Protein AF-A0A969SPY3-F1 (afdb_monomer)

Mean predicted aligned error: 3.99 Å

Sequence (88 aa):
MTPFIIAERGKERHYWHAHNHHEFDAEKWRGATITRAKGLGTLTKEDWRHSLQNIVSIPLVDDGNMKESLDLVFNGTRADDRKTWLGI

Structure (mmCIF, N/CA/C/O backbone):
data_AF-A0A969SPY3-F1
#
_entry.id   AF-A0A969SPY3-F1
#
loop_
_atom_site.group_PDB
_atom_site.id
_atom_site.type_symbol
_atom_site.label_atom_id
_atom_site.label_alt_id
_atom_site.label_comp_id
_atom_site.label_asym_id
_atom_site.label_entity_id
_atom_site.label_seq_id
_atom_site.pdbx_PDB_ins_code
_atom_site.Cartn_x
_atom_site.Cartn_y
_atom_site.Cartn_z
_atom_site.occupancy
_atom_site.B_iso_or_equiv
_atom_site.auth_seq_id
_atom_site.auth_comp_id
_atom_site.auth_asym_id
_atom_site.auth_atom_id
_atom_site.pdbx_PDB_model_num
ATOM 1 N N . MET A 1 1 ? 2.177 -7.080 4.390 1.00 88.44 1 MET A N 1
ATOM 2 C CA . MET A 1 1 ? 1.617 -5.793 3.942 1.00 88.44 1 MET A CA 1
ATOM 3 C C . MET A 1 1 ? 0.760 -5.234 5.054 1.00 88.44 1 MET A C 1
ATOM 5 O O . MET A 1 1 ? -0.049 -5.964 5.610 1.00 88.44 1 MET A O 1
ATOM 9 N N . THR A 1 2 ? 0.952 -3.967 5.395 1.00 94.31 2 THR A N 1
ATOM 10 C CA . THR A 1 2 ? 0.145 -3.278 6.408 1.00 94.31 2 THR A CA 1
ATOM 11 C C . THR A 1 2 ? -1.210 -2.843 5.828 1.00 94.31 2 THR A C 1
ATOM 13 O O . THR A 1 2 ? -1.394 -2.902 4.605 1.00 94.31 2 THR A O 1
ATOM 16 N N . PRO A 1 3 ? -2.180 -2.443 6.667 1.00 95.69 3 PRO A N 1
ATOM 17 C CA . PRO A 1 3 ? -3.447 -1.884 6.209 1.00 95.69 3 PRO A CA 1
ATOM 18 C C . PRO A 1 3 ? -3.251 -0.663 5.303 1.00 95.69 3 PRO A C 1
ATOM 20 O O . PRO A 1 3 ? -2.297 0.097 5.458 1.00 95.69 3 PRO A O 1
ATOM 23 N N . PHE A 1 4 ? -4.176 -0.485 4.366 1.00 95.06 4 PHE A N 1
ATOM 24 C CA . PHE A 1 4 ? -4.281 0.648 3.446 1.00 95.06 4 PHE A CA 1
ATOM 25 C C . PHE A 1 4 ? -5.343 1.655 3.914 1.00 95.06 4 PHE A C 1
ATOM 27 O O . PHE A 1 4 ? -5.134 2.869 3.826 1.00 95.06 4 PHE A O 1
ATOM 34 N N . ILE A 1 5 ? -6.461 1.154 4.453 1.00 96.81 5 ILE A N 1
ATOM 35 C CA . ILE A 1 5 ? -7.532 1.936 5.087 1.00 96.81 5 ILE A CA 1
ATOM 36 C C . ILE A 1 5 ? -7.797 1.351 6.475 1.00 96.81 5 ILE A C 1
ATOM 38 O O . ILE A 1 5 ? -7.823 0.132 6.644 1.00 96.81 5 ILE A O 1
ATOM 42 N N . ILE A 1 6 ? -7.994 2.228 7.455 1.00 97.31 6 ILE A N 1
ATOM 43 C CA . ILE A 1 6 ? -8.350 1.881 8.831 1.00 97.31 6 ILE A CA 1
ATOM 44 C C . ILE A 1 6 ? -9.582 2.699 9.207 1.00 97.31 6 ILE A C 1
ATOM 46 O O . ILE A 1 6 ? -9.562 3.922 9.066 1.00 97.31 6 ILE A O 1
ATOM 50 N N . ALA A 1 7 ? -10.640 2.043 9.674 1.00 97.38 7 ALA A N 1
ATOM 51 C CA . ALA A 1 7 ? -11.807 2.704 10.252 1.00 97.38 7 ALA A CA 1
ATOM 52 C C . ALA A 1 7 ? -11.860 2.421 11.753 1.00 97.38 7 ALA A C 1
ATOM 54 O O . ALA A 1 7 ? -11.719 1.273 12.171 1.00 97.38 7 ALA A O 1
ATOM 55 N N . GLU A 1 8 ? -12.076 3.457 12.557 1.00 96.38 8 GLU A N 1
ATOM 56 C CA . GLU A 1 8 ? -12.154 3.357 14.014 1.00 96.38 8 GLU A CA 1
ATOM 57 C C . GLU A 1 8 ? -13.451 3.980 14.535 1.00 96.38 8 GLU A C 1
ATOM 59 O O . GLU A 1 8 ? -13.737 5.156 14.297 1.00 96.38 8 GLU A O 1
ATOM 64 N N . ARG A 1 9 ? -14.237 3.195 15.278 1.00 95.06 9 ARG A N 1
ATOM 65 C CA . ARG A 1 9 ? -15.467 3.642 15.942 1.00 95.06 9 ARG A CA 1
ATOM 66 C C . ARG A 1 9 ? -15.434 3.194 17.402 1.00 95.06 9 ARG A C 1
ATOM 68 O O . ARG A 1 9 ? -15.729 2.049 17.740 1.00 95.06 9 ARG A O 1
ATOM 75 N N . GLY A 1 10 ? -15.054 4.109 18.290 1.00 91.19 10 GLY A N 1
ATOM 76 C CA . GLY A 1 10 ? -14.873 3.796 19.708 1.00 91.19 10 GLY A CA 1
ATOM 77 C C . GLY A 1 10 ? -13.719 2.813 19.918 1.00 91.19 10 GLY A C 1
ATOM 78 O O . GLY A 1 10 ? -12.570 3.171 19.706 1.00 91.19 10 GLY A O 1
ATOM 79 N N . LYS A 1 11 ? -14.023 1.584 20.357 1.00 89.75 11 LYS A N 1
ATOM 80 C CA . LYS A 1 11 ? -13.024 0.514 20.558 1.00 89.75 11 LYS A CA 1
ATOM 81 C C . LYS A 1 11 ? -12.917 -0.446 19.372 1.00 89.75 11 LYS A C 1
ATOM 83 O O . LYS A 1 11 ? -12.041 -1.308 19.370 1.00 89.75 11 LYS A O 1
ATOM 88 N N . GLU A 1 12 ? -13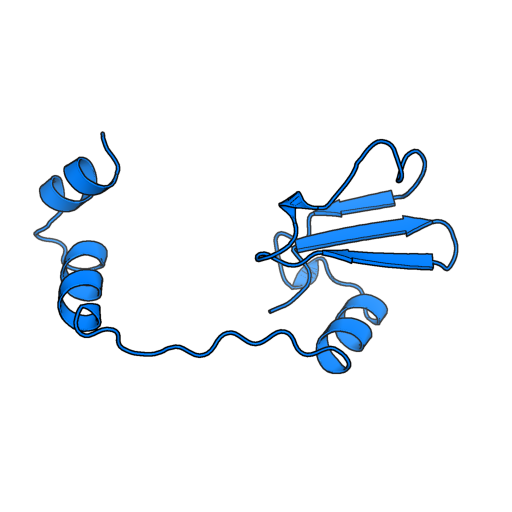.824 -0.340 18.406 1.00 92.25 12 GLU A N 1
ATOM 89 C CA . GLU A 1 12 ? -13.822 -1.184 17.220 1.00 92.25 12 GLU A CA 1
ATOM 90 C C . GLU A 1 12 ? -12.900 -0.586 16.159 1.00 92.25 12 GLU A C 1
ATOM 92 O O . GLU A 1 12 ? -12.977 0.609 15.857 1.00 92.25 12 GLU A O 1
ATOM 97 N N . ARG A 1 13 ? -12.041 -1.434 15.588 1.00 95.19 13 ARG A N 1
ATOM 98 C CA . ARG A 1 13 ? -11.186 -1.098 14.452 1.00 95.19 13 ARG A CA 1
ATOM 99 C C . ARG A 1 13 ? -11.389 -2.103 13.335 1.00 95.19 13 ARG A C 1
ATOM 101 O O . ARG A 1 13 ? -11.438 -3.306 13.586 1.00 95.19 13 ARG A O 1
ATOM 108 N N . HIS A 1 14 ? -11.463 -1.597 12.113 1.00 96.56 14 HIS A N 1
ATOM 109 C CA . HIS A 1 14 ? -11.561 -2.407 10.911 1.00 96.56 14 HIS A CA 1
ATOM 110 C C . HIS A 1 14 ? -10.481 -2.012 9.911 1.00 96.56 14 HIS A C 1
ATOM 112 O O . HIS A 1 14 ? -10.130 -0.835 9.788 1.00 96.56 14 HIS A O 1
ATOM 118 N N . TYR A 1 15 ? -9.949 -3.011 9.214 1.00 96.75 15 TYR A N 1
ATOM 119 C CA . TYR A 1 15 ? -8.746 -2.893 8.404 1.00 96.75 15 TYR A CA 1
ATOM 120 C C . TYR A 1 15 ? -9.017 -3.401 6.993 1.00 96.75 15 TYR A C 1
ATOM 122 O O . TYR A 1 15 ? -9.478 -4.524 6.811 1.00 96.75 15 TYR A O 1
ATOM 130 N N . TRP A 1 16 ? -8.665 -2.594 5.996 1.00 96.75 16 TRP A N 1
ATOM 131 C CA . TRP A 1 16 ? -8.617 -3.024 4.601 1.00 96.75 16 TRP A CA 1
ATOM 132 C C . TRP A 1 16 ? -7.198 -2.880 4.071 1.00 96.75 16 TRP A C 1
ATOM 134 O O . TRP A 1 16 ? -6.515 -1.893 4.340 1.00 96.75 16 TRP A O 1
ATOM 144 N N . HIS A 1 17 ? -6.761 -3.853 3.286 1.00 95.19 17 HIS A N 1
ATOM 145 C CA . HIS A 1 17 ? -5.456 -3.944 2.645 1.00 95.19 17 HIS A CA 1
ATOM 146 C C . HIS A 1 17 ? -5.560 -3.653 1.145 1.00 95.19 17 HIS A C 1
ATOM 148 O O . HIS A 1 17 ? -6.643 -3.519 0.586 1.00 95.19 17 HIS A O 1
ATOM 154 N N . ALA A 1 18 ? -4.417 -3.586 0.459 1.00 91.25 18 ALA A N 1
ATOM 155 C CA . ALA A 1 18 ? -4.372 -3.266 -0.968 1.00 91.25 18 ALA A CA 1
ATOM 156 C C . ALA A 1 18 ? -5.286 -4.157 -1.836 1.00 91.25 18 ALA A C 1
ATOM 158 O O . ALA A 1 18 ? -5.913 -3.652 -2.761 1.00 91.25 18 ALA A O 1
ATOM 159 N N . HIS A 1 19 ? -5.417 -5.448 -1.523 1.00 91.50 19 HIS A N 1
ATOM 160 C CA . HIS A 1 19 ? -6.223 -6.376 -2.320 1.00 91.50 19 HIS A CA 1
ATOM 161 C C . HIS A 1 19 ? -7.740 -6.225 -2.105 1.00 91.50 19 HIS A C 1
ATOM 163 O O . HIS A 1 19 ? -8.493 -6.500 -3.029 1.00 91.50 19 HIS A O 1
ATOM 169 N N . ASN A 1 20 ? -8.194 -5.747 -0.939 1.00 94.25 20 ASN A N 1
ATOM 170 C CA . ASN A 1 20 ? -9.620 -5.654 -0.588 1.00 94.25 20 ASN A CA 1
ATOM 171 C C . ASN A 1 20 ? -10.092 -4.231 -0.235 1.00 94.25 20 ASN A C 1
ATOM 173 O O . ASN A 1 20 ? -11.216 -4.040 0.211 1.00 94.25 20 ASN A O 1
ATOM 177 N N . HIS A 1 21 ? -9.271 -3.199 -0.449 1.00 93.94 21 HIS A N 1
ATOM 178 C CA . HIS A 1 21 ? -9.650 -1.812 -0.143 1.00 93.94 21 HIS A CA 1
ATOM 179 C C . HIS A 1 21 ? -10.884 -1.313 -0.903 1.00 93.94 21 HIS A C 1
ATOM 181 O O . HIS A 1 21 ? -11.527 -0.369 -0.460 1.00 93.94 21 HIS A O 1
ATOM 187 N N . HIS A 1 22 ? -11.210 -1.930 -2.036 1.00 95.00 22 HIS A N 1
ATOM 188 C CA . HIS A 1 22 ? -12.400 -1.623 -2.822 1.00 95.00 22 HIS A CA 1
ATOM 189 C C . HIS A 1 22 ? -13.704 -2.062 -2.128 1.00 95.00 22 HIS A C 1
ATOM 191 O O . HIS A 1 22 ? -14.771 -1.580 -2.487 1.00 95.00 22 HIS A O 1
ATOM 197 N N . GLU A 1 23 ? -13.625 -2.940 -1.123 1.00 96.19 23 GLU A N 1
ATOM 198 C CA . GLU A 1 23 ? -14.764 -3.365 -0.296 1.00 96.19 23 GLU A CA 1
ATOM 199 C C . GLU A 1 23 ? -15.105 -2.347 0.806 1.00 96.19 23 GLU A C 1
ATOM 201 O O . GLU A 1 23 ? -16.114 -2.489 1.500 1.00 96.19 23 GLU A O 1
ATOM 206 N N . PHE A 1 24 ? -14.261 -1.328 1.007 1.00 96.06 24 PHE A N 1
ATOM 207 C CA . PHE A 1 24 ? -14.535 -0.259 1.957 1.00 96.06 24 PHE A CA 1
ATOM 208 C C . PHE A 1 24 ? -15.777 0.536 1.534 1.00 96.06 24 PHE A C 1
ATOM 210 O O . PHE A 1 24 ? -15.840 1.101 0.443 1.00 96.06 24 PHE A O 1
ATOM 217 N N . ASP A 1 25 ? -16.738 0.632 2.449 1.00 95.00 25 ASP A N 1
ATOM 218 C CA . ASP A 1 25 ? -17.996 1.347 2.258 1.00 95.00 25 ASP A CA 1
ATOM 219 C C . ASP A 1 25 ? -18.064 2.543 3.216 1.00 95.00 25 ASP A C 1
ATOM 221 O O . ASP A 1 25 ? -18.272 2.393 4.424 1.00 95.00 25 ASP A O 1
ATOM 225 N N . ALA A 1 26 ? -17.886 3.746 2.670 1.00 91.56 26 ALA A N 1
ATOM 226 C CA . ALA A 1 26 ? -17.861 4.977 3.454 1.00 91.56 26 ALA A CA 1
ATOM 227 C C . ALA A 1 26 ? -19.180 5.244 4.203 1.00 91.56 26 ALA A C 1
ATOM 229 O O . ALA A 1 26 ? -19.153 5.816 5.294 1.00 91.56 26 ALA A O 1
ATOM 230 N N . GLU A 1 27 ? -20.321 4.812 3.660 1.00 93.88 27 GLU A N 1
ATOM 231 C CA . GLU A 1 27 ? -21.628 5.053 4.273 1.00 93.88 27 GLU A CA 1
ATOM 232 C C . GLU A 1 27 ? -21.829 4.191 5.522 1.00 93.88 27 GLU A C 1
ATOM 234 O O . GLU A 1 27 ? -22.259 4.693 6.563 1.00 93.88 27 GLU A O 1
ATOM 239 N N . LYS A 1 28 ? -21.418 2.916 5.482 1.00 94.12 28 LYS A N 1
ATOM 240 C CA . LYS A 1 28 ? -21.455 2.026 6.663 1.00 94.12 28 LYS A CA 1
ATOM 241 C C . LYS A 1 28 ? -20.588 2.543 7.812 1.00 94.12 28 LYS A C 1
ATOM 243 O O . LYS A 1 28 ? -20.928 2.384 8.992 1.00 94.12 28 LYS A O 1
ATOM 248 N N . TRP A 1 29 ? -19.486 3.203 7.475 1.00 94.00 29 TRP A N 1
ATOM 249 C CA . TRP A 1 29 ? -18.524 3.739 8.435 1.00 94.00 29 TRP A CA 1
ATOM 250 C C . TRP A 1 29 ? -18.717 5.229 8.732 1.00 94.00 29 TRP A C 1
ATOM 252 O O . TRP A 1 29 ? -17.858 5.855 9.351 1.00 94.00 29 TRP A O 1
ATOM 262 N N . ARG A 1 30 ? -19.879 5.801 8.394 1.00 93.50 30 ARG A N 1
ATOM 263 C CA . ARG A 1 30 ? -20.229 7.183 8.747 1.00 93.50 30 ARG A CA 1
ATOM 264 C C . ARG A 1 30 ? -20.049 7.434 10.253 1.00 93.50 30 ARG A C 1
ATOM 266 O O . ARG A 1 30 ? -20.458 6.625 11.089 1.00 93.50 30 ARG A O 1
ATOM 273 N N . GLY A 1 31 ? -19.393 8.540 10.602 1.00 93.25 31 GLY A N 1
ATOM 274 C CA . GLY A 1 31 ? -19.076 8.906 11.989 1.00 93.25 31 GLY A CA 1
ATOM 275 C C . GLY A 1 31 ? -17.910 8.137 12.628 1.00 93.25 31 GLY A C 1
ATOM 276 O O . GLY A 1 31 ? -17.589 8.403 13.782 1.00 93.25 31 GLY A O 1
ATOM 277 N N . ALA A 1 32 ? -17.275 7.202 11.914 1.00 96.69 32 ALA A N 1
ATOM 278 C CA . ALA A 1 32 ? -15.993 6.626 12.316 1.00 96.69 32 ALA A CA 1
ATOM 279 C C . ALA A 1 32 ? -14.829 7.531 11.878 1.00 96.69 32 ALA A C 1
ATOM 281 O O . ALA A 1 32 ? -14.933 8.278 10.902 1.00 96.69 32 ALA A O 1
ATOM 282 N N . THR A 1 33 ? -13.695 7.424 12.566 1.00 96.00 33 THR A N 1
ATOM 283 C CA . THR A 1 33 ? -12.437 8.026 12.115 1.00 96.00 33 THR A CA 1
ATOM 284 C C . THR A 1 33 ? -11.850 7.151 11.017 1.00 96.00 33 THR A C 1
ATOM 286 O O . THR A 1 33 ? -11.522 5.990 11.261 1.00 96.00 33 THR A O 1
ATOM 289 N N . ILE A 1 34 ? -11.709 7.699 9.809 1.00 96.25 34 ILE A N 1
ATOM 290 C CA . ILE A 1 34 ? -11.140 6.985 8.661 1.00 96.25 34 ILE A CA 1
ATOM 291 C C . ILE A 1 34 ? -9.717 7.471 8.416 1.00 96.25 34 ILE A C 1
ATOM 293 O O . ILE A 1 34 ? -9.484 8.653 8.167 1.00 96.25 34 ILE A O 1
ATOM 297 N N . THR A 1 35 ? -8.767 6.544 8.435 1.00 95.31 35 THR A N 1
ATOM 298 C CA . THR A 1 35 ? -7.354 6.814 8.178 1.00 95.31 35 THR A CA 1
ATOM 299 C C . THR A 1 35 ? -6.910 6.090 6.919 1.00 95.31 35 THR A C 1
ATOM 301 O O . THR A 1 35 ? -7.038 4.873 6.803 1.00 95.31 35 THR A O 1
ATOM 304 N N . ARG A 1 36 ? -6.325 6.838 5.979 1.00 94.19 36 ARG A N 1
ATOM 305 C CA . ARG A 1 36 ? -5.604 6.266 4.841 1.00 94.19 36 ARG A CA 1
ATOM 306 C C . ARG A 1 36 ? -4.129 6.127 5.204 1.00 94.19 36 ARG A C 1
ATOM 308 O O . ARG A 1 36 ? -3.398 7.118 5.224 1.00 94.19 36 ARG A O 1
ATOM 315 N N . ALA A 1 37 ? -3.693 4.904 5.476 1.00 93.25 37 ALA A N 1
ATOM 316 C CA . ALA A 1 37 ? -2.334 4.604 5.908 1.00 93.25 37 ALA A CA 1
ATOM 317 C C . ALA A 1 37 ? -1.367 4.625 4.710 1.00 93.25 37 ALA A C 1
ATOM 319 O O . ALA A 1 37 ? -1.051 3.601 4.110 1.00 93.25 37 ALA A O 1
ATOM 320 N N . LYS A 1 38 ? -0.921 5.828 4.324 1.00 89.62 38 LYS A N 1
ATOM 321 C CA . LYS A 1 38 ? 0.006 6.027 3.192 1.00 89.62 38 LYS A CA 1
ATOM 322 C C . LYS A 1 38 ? 1.458 5.678 3.524 1.00 89.62 38 LYS A C 1
ATOM 324 O O . LYS A 1 38 ? 2.238 5.425 2.614 1.00 89.62 38 LYS A O 1
ATOM 329 N N . GLY A 1 39 ? 1.828 5.708 4.802 1.00 89.88 39 GLY A N 1
ATOM 330 C CA . GLY A 1 39 ? 3.184 5.434 5.262 1.00 89.88 39 GLY A CA 1
ATOM 331 C C . GLY A 1 39 ? 3.186 4.632 6.555 1.00 89.88 39 GLY A C 1
ATOM 332 O O . GLY A 1 39 ? 2.239 4.681 7.338 1.00 89.88 39 GLY A O 1
ATOM 333 N N . LEU A 1 40 ? 4.281 3.912 6.796 1.00 93.25 40 LEU A N 1
ATOM 334 C CA . LEU A 1 40 ? 4.424 3.036 7.964 1.00 93.25 40 LEU A CA 1
ATOM 335 C C . LEU A 1 40 ? 4.374 3.797 9.301 1.00 93.25 40 LEU A C 1
ATOM 337 O O . LEU A 1 40 ? 3.922 3.249 10.300 1.00 93.25 40 LEU A O 1
ATOM 341 N N . GLY A 1 41 ? 4.782 5.071 9.313 1.00 93.25 41 GLY A N 1
ATOM 342 C CA . GLY A 1 41 ? 4.714 5.936 10.497 1.00 93.25 41 GLY A CA 1
ATOM 343 C C . GLY A 1 41 ? 3.302 6.402 10.872 1.00 93.25 41 GLY A C 1
ATOM 344 O O . GLY A 1 41 ? 3.125 6.976 11.938 1.00 93.25 41 GLY A O 1
ATOM 345 N N . THR A 1 42 ? 2.297 6.170 10.021 1.00 92.62 42 THR A N 1
ATOM 346 C CA . THR A 1 42 ? 0.891 6.506 10.313 1.00 92.62 42 THR A CA 1
ATOM 347 C C . THR A 1 42 ? 0.230 5.483 11.244 1.00 92.62 42 THR A C 1
ATOM 349 O O . THR A 1 42 ? -0.793 5.780 11.851 1.00 92.62 42 THR A O 1
ATOM 352 N N . LEU A 1 43 ? 0.795 4.279 11.351 1.00 94.62 43 LEU A N 1
ATOM 353 C CA . LEU A 1 43 ? 0.216 3.169 12.105 1.00 94.62 43 LEU A CA 1
ATOM 354 C C . LEU A 1 43 ? 0.447 3.336 13.607 1.00 94.62 43 LEU A C 1
ATOM 356 O O . LEU A 1 43 ? 1.577 3.570 14.046 1.00 94.62 43 LEU A O 1
ATOM 360 N N . THR A 1 44 ? -0.603 3.145 14.405 1.00 95.06 44 THR A N 1
ATOM 361 C CA . THR A 1 44 ? -0.463 3.101 15.864 1.00 95.06 44 THR A CA 1
ATOM 362 C C . THR A 1 44 ? 0.086 1.746 16.317 1.00 95.06 44 THR A C 1
ATOM 364 O O . THR A 1 44 ? 0.225 0.795 15.541 1.00 95.06 44 THR A O 1
ATOM 367 N N . LYS A 1 45 ? 0.402 1.624 17.610 1.00 95.50 45 LYS A N 1
ATOM 368 C CA . LYS A 1 45 ? 0.871 0.361 18.200 1.00 95.50 45 LYS A CA 1
ATOM 369 C C . LYS A 1 45 ? -0.150 -0.769 18.021 1.00 95.50 45 LYS A C 1
ATOM 371 O O . LYS A 1 45 ? 0.228 -1.926 17.845 1.00 95.50 45 LYS A O 1
ATOM 376 N N . GLU A 1 46 ? -1.433 -0.439 18.077 1.00 94.69 46 GLU A N 1
ATOM 377 C CA . GLU A 1 46 ? -2.557 -1.348 17.865 1.00 94.69 46 GLU A CA 1
ATOM 378 C C . GLU A 1 46 ? -2.582 -1.864 16.426 1.00 94.69 46 GLU A C 1
ATOM 380 O O . GLU A 1 46 ? -2.708 -3.070 16.223 1.00 94.69 46 GLU A O 1
ATOM 385 N N . ASP A 1 47 ? -2.367 -0.989 15.442 1.00 95.19 47 ASP A N 1
ATOM 386 C CA . ASP A 1 47 ? -2.369 -1.360 14.022 1.00 95.19 47 ASP A CA 1
ATOM 387 C C . ASP A 1 47 ? -1.172 -2.244 13.666 1.0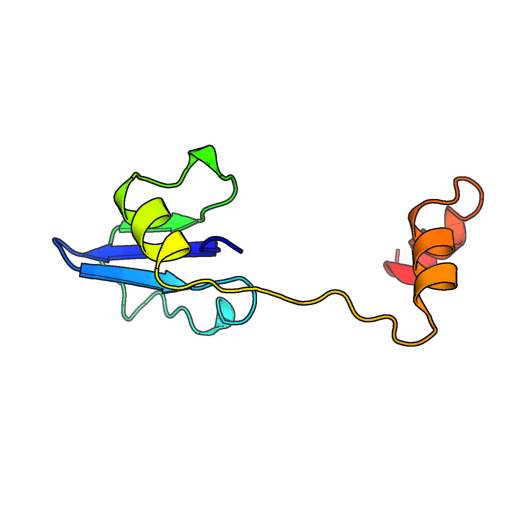0 95.19 47 ASP A C 1
ATOM 389 O O . ASP A 1 47 ? -1.296 -3.216 12.915 1.00 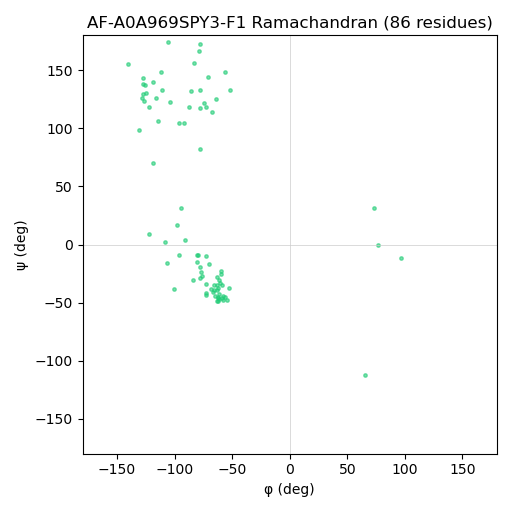95.19 47 ASP A O 1
ATOM 393 N N . TRP A 1 48 ? -0.012 -1.955 14.261 1.00 95.56 48 TRP A N 1
ATOM 394 C CA . TRP A 1 48 ? 1.157 -2.825 14.168 1.00 95.56 48 TRP A CA 1
ATOM 395 C C . TRP A 1 48 ? 0.893 -4.193 14.784 1.00 95.56 48 TRP A C 1
ATOM 397 O O . TRP A 1 48 ? 1.184 -5.210 14.156 1.00 95.56 48 TRP A O 1
ATOM 407 N N . ARG A 1 49 ? 0.298 -4.240 15.982 1.00 95.81 49 ARG A N 1
ATOM 408 C CA . ARG A 1 49 ? -0.072 -5.506 16.625 1.00 95.81 49 ARG A CA 1
ATOM 409 C C . ARG A 1 49 ? -1.029 -6.309 15.741 1.00 95.81 49 ARG A C 1
ATOM 411 O O . ARG A 1 49 ? -0.776 -7.490 15.525 1.00 95.81 49 ARG A O 1
ATOM 418 N N . HIS A 1 50 ? -2.060 -5.669 15.187 1.00 94.81 50 HIS A N 1
ATOM 419 C CA . HIS A 1 50 ? -2.985 -6.309 14.254 1.00 94.81 50 HIS A CA 1
ATOM 420 C C . HIS A 1 50 ? -2.253 -6.873 13.029 1.00 94.81 50 HIS A C 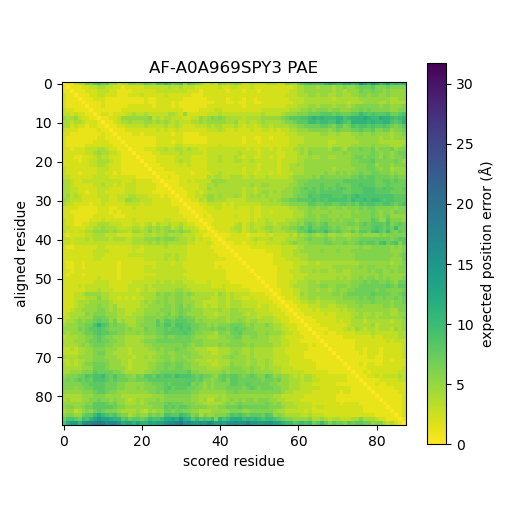1
ATOM 422 O O . HIS A 1 50 ? -2.440 -8.040 12.699 1.00 94.81 50 HIS A O 1
ATOM 428 N N . SER A 1 51 ? -1.377 -6.079 12.404 1.00 95.00 51 SER A N 1
ATOM 429 C CA . SER A 1 51 ? -0.630 -6.468 11.197 1.00 95.00 51 SER A CA 1
ATOM 430 C C . SER A 1 51 ? 0.321 -7.645 11.429 1.00 95.00 51 SER A C 1
ATOM 432 O O . SER A 1 51 ? 0.529 -8.461 10.536 1.00 95.00 51 SER A O 1
ATOM 434 N N . LEU A 1 52 ? 0.916 -7.728 12.621 1.00 94.81 52 LEU A N 1
ATOM 435 C CA . LEU A 1 52 ? 1.824 -8.815 12.996 1.00 94.81 52 LEU A CA 1
ATOM 436 C C . LEU A 1 52 ? 1.078 -10.103 13.363 1.00 94.81 52 LEU A C 1
ATOM 438 O O . LEU A 1 52 ? 1.621 -11.188 13.188 1.00 94.81 52 LEU A O 1
ATOM 442 N N . GLN A 1 53 ? -0.150 -9.990 13.870 1.00 95.88 53 GLN A N 1
ATOM 443 C CA . GLN A 1 53 ? -0.999 -11.138 14.201 1.00 95.88 53 GLN A CA 1
ATOM 444 C C . GLN A 1 53 ? -1.773 -11.666 12.985 1.00 95.88 53 GLN A C 1
ATOM 446 O O . GLN A 1 53 ? -2.029 -12.862 12.902 1.00 95.88 53 GLN A O 1
ATOM 451 N N . ASN A 1 54 ? -2.116 -10.790 12.038 1.00 93.81 54 ASN A N 1
ATOM 452 C CA . ASN A 1 54 ? -2.882 -11.100 10.831 1.00 93.81 54 ASN A CA 1
ATOM 453 C C . ASN A 1 54 ? -2.025 -10.790 9.603 1.00 93.81 54 ASN A C 1
ATOM 455 O O . ASN A 1 54 ? -2.228 -9.802 8.895 1.00 93.81 54 ASN A O 1
ATOM 459 N N . ILE A 1 55 ? -0.997 -11.611 9.395 1.00 92.69 55 ILE A N 1
ATOM 460 C CA . ILE A 1 55 ? -0.004 -11.367 8.351 1.00 92.69 55 ILE A CA 1
ATOM 461 C C . ILE A 1 55 ? -0.655 -11.518 6.976 1.00 92.69 55 ILE A C 1
ATOM 463 O O . ILE A 1 55 ? -1.005 -12.614 6.550 1.00 92.69 55 ILE A O 1
ATOM 467 N N . VAL A 1 56 ? -0.730 -10.409 6.244 1.00 92.12 56 VAL A N 1
ATO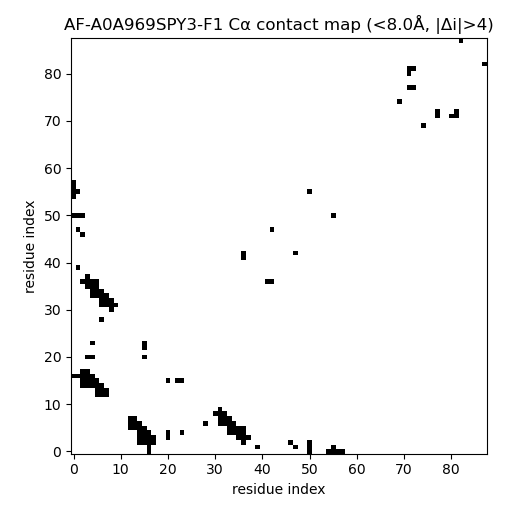M 468 C CA . VAL A 1 56 ? -1.058 -10.404 4.816 1.00 92.12 56 VAL A CA 1
ATOM 469 C C . VAL A 1 56 ? 0.245 -10.370 4.025 1.00 92.12 56 VAL A C 1
ATOM 471 O O . VAL A 1 56 ? 0.898 -9.327 3.954 1.00 92.12 56 VAL A O 1
ATOM 474 N N . SER A 1 57 ? 0.654 -11.487 3.433 1.00 91.62 57 SER A N 1
ATOM 475 C CA . SER A 1 57 ? 1.839 -11.576 2.572 1.00 91.62 57 SER A CA 1
ATOM 476 C C . SER A 1 57 ? 1.444 -11.845 1.121 1.00 91.62 57 SER A C 1
ATOM 478 O O . SER A 1 57 ? 0.428 -12.476 0.847 1.00 91.62 57 SER A O 1
ATOM 480 N N . ILE A 1 58 ? 2.246 -11.333 0.186 1.00 88.94 58 ILE A N 1
ATOM 481 C CA . ILE A 1 58 ? 2.138 -11.657 -1.238 1.00 88.94 58 ILE A CA 1
ATOM 482 C C . ILE A 1 58 ? 3.493 -12.228 -1.651 1.00 88.94 58 ILE A C 1
ATOM 484 O O . ILE A 1 58 ? 4.497 -11.523 -1.506 1.00 88.94 58 ILE A O 1
ATOM 488 N N . PRO A 1 59 ? 3.557 -13.491 -2.100 1.00 92.44 59 PRO A N 1
ATOM 489 C CA . PRO A 1 59 ? 4.793 -14.057 -2.612 1.00 92.44 59 PRO A CA 1
ATOM 490 C C . PRO A 1 59 ? 5.141 -13.424 -3.963 1.00 92.44 59 PRO A C 1
ATOM 492 O O . PRO A 1 59 ? 4.261 -13.153 -4.778 1.00 92.44 59 PRO A O 1
ATOM 495 N N . LEU A 1 60 ? 6.434 -13.221 -4.209 1.00 91.88 60 LEU A N 1
ATOM 496 C CA . LEU A 1 60 ? 6.932 -12.893 -5.542 1.00 91.88 60 LEU A CA 1
ATOM 497 C C . LEU A 1 60 ? 7.205 -14.205 -6.274 1.00 91.88 60 LEU A C 1
ATOM 499 O O . LEU A 1 60 ? 8.020 -15.006 -5.818 1.00 91.88 60 LEU A O 1
ATOM 503 N N . VAL A 1 61 ? 6.501 -14.425 -7.380 1.00 95.19 61 VAL A N 1
ATOM 504 C CA . VAL A 1 61 ? 6.629 -15.619 -8.221 1.00 95.19 61 VAL A CA 1
ATOM 505 C C . VAL A 1 61 ? 6.935 -15.153 -9.636 1.00 95.19 61 VAL A C 1
ATOM 507 O O . VAL A 1 61 ? 6.269 -14.248 -10.133 1.00 95.19 61 VAL A O 1
ATOM 510 N N . ASP A 1 62 ? 7.961 -15.736 -10.253 1.00 95.31 62 ASP A N 1
ATOM 511 C CA . ASP A 1 62 ? 8.289 -15.462 -11.652 1.00 95.31 62 ASP A CA 1
ATOM 512 C C . ASP A 1 62 ? 7.273 -16.156 -12.560 1.00 95.31 62 ASP A C 1
ATOM 514 O O . ASP A 1 62 ? 7.094 -17.374 -12.494 1.00 95.31 62 ASP A O 1
ATOM 518 N N . ASP A 1 63 ? 6.597 -15.367 -13.386 1.00 96.06 63 ASP A N 1
ATOM 519 C CA . ASP A 1 63 ? 5.634 -15.819 -14.386 1.00 96.06 63 ASP A CA 1
ATOM 520 C C . ASP A 1 63 ? 6.289 -16.076 -15.758 1.00 96.06 63 ASP A C 1
ATOM 522 O O . ASP A 1 63 ? 5.597 -16.395 -16.723 1.00 96.06 63 ASP A O 1
ATOM 526 N N . GLY A 1 64 ? 7.616 -15.941 -15.851 1.00 97.62 64 GLY A N 1
ATOM 527 C CA . GLY A 1 64 ? 8.398 -16.028 -17.083 1.00 97.62 64 GLY A CA 1
ATOM 528 C C . GLY A 1 64 ? 8.701 -14.667 -17.715 1.00 97.62 64 GLY A C 1
ATOM 529 O O . GLY A 1 64 ? 9.566 -14.591 -18.587 1.00 97.62 64 GLY A O 1
ATOM 530 N N . ASN A 1 65 ? 8.060 -13.587 -17.253 1.00 96.69 65 ASN A N 1
ATOM 531 C CA . ASN A 1 65 ? 8.210 -12.238 -17.806 1.00 96.69 65 ASN A CA 1
ATOM 532 C C . ASN A 1 65 ? 9.001 -11.298 -16.885 1.00 96.69 65 ASN A C 1
ATOM 534 O O . ASN A 1 65 ? 9.175 -10.117 -17.208 1.00 96.69 65 ASN A O 1
ATOM 538 N N . MET A 1 66 ? 9.494 -11.778 -15.735 1.00 96.56 66 MET A N 1
ATOM 539 C CA . MET A 1 66 ? 10.127 -10.922 -14.727 1.00 96.56 66 MET A CA 1
ATOM 540 C C . MET A 1 66 ? 11.324 -10.145 -15.286 1.00 96.56 66 MET A C 1
ATOM 542 O O . MET A 1 66 ? 11.443 -8.942 -15.056 1.00 96.56 66 MET A O 1
ATOM 546 N N . LYS A 1 67 ? 12.191 -10.801 -16.067 1.00 97.25 67 LYS A N 1
ATOM 547 C CA . LYS A 1 67 ? 13.371 -10.159 -16.670 1.00 97.25 67 LYS A CA 1
ATOM 548 C C . LYS A 1 67 ? 12.990 -9.023 -17.622 1.00 97.25 67 LYS A C 1
ATOM 550 O O . LYS A 1 67 ? 13.575 -7.947 -17.543 1.00 97.25 67 LYS A O 1
ATOM 555 N N . GLU A 1 68 ? 12.029 -9.263 -18.508 1.00 97.19 68 GLU A N 1
ATOM 556 C CA . GLU A 1 68 ? 11.569 -8.271 -19.485 1.00 97.19 68 GLU A CA 1
ATOM 557 C C . GLU A 1 68 ? 10.863 -7.096 -18.802 1.00 97.19 68 GLU A C 1
ATOM 559 O O . GLU A 1 68 ? 11.123 -5.939 -19.129 1.00 97.19 68 GLU A O 1
ATOM 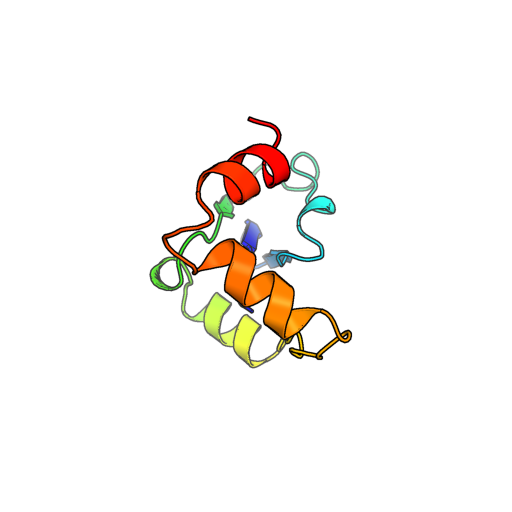56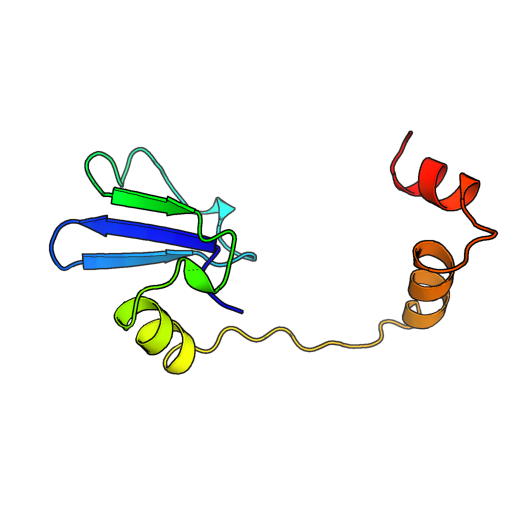4 N N . SER A 1 69 ? 10.039 -7.385 -17.791 1.00 96.69 69 SER A N 1
ATOM 565 C CA . SER A 1 69 ? 9.349 -6.368 -16.994 1.00 96.69 69 SER A CA 1
ATOM 566 C C . SER A 1 69 ? 10.337 -5.462 -16.255 1.00 96.69 69 SER A C 1
ATOM 568 O O . SER A 1 69 ? 10.198 -4.239 -16.271 1.00 96.69 69 SER A O 1
ATOM 570 N N . LEU A 1 70 ? 11.369 -6.043 -15.632 1.00 97.19 70 LEU A N 1
ATOM 571 C CA . LEU A 1 70 ? 12.410 -5.275 -14.946 1.00 97.19 70 LEU A CA 1
ATOM 572 C C . LEU A 1 70 ? 13.241 -4.435 -15.925 1.00 97.19 70 LEU A C 1
ATOM 574 O O . LEU A 1 70 ? 13.554 -3.286 -15.612 1.00 97.19 70 LEU A O 1
ATOM 578 N N . ASP A 1 71 ? 13.561 -4.967 -17.108 1.00 98.00 71 ASP A N 1
ATOM 579 C CA . ASP A 1 71 ? 14.249 -4.206 -18.154 1.00 98.00 71 ASP A CA 1
ATOM 580 C C . ASP A 1 71 ? 13.401 -3.015 -18.628 1.00 98.00 71 ASP A C 1
ATOM 582 O O . ASP A 1 71 ? 13.880 -1.885 -18.608 1.00 98.00 71 ASP A O 1
ATOM 586 N N . LEU A 1 72 ? 12.116 -3.215 -18.943 1.00 97.38 72 LEU A N 1
ATOM 587 C CA . LEU A 1 72 ? 11.211 -2.124 -19.326 1.00 97.38 72 LEU A CA 1
ATOM 588 C C . LEU A 1 72 ? 11.174 -1.003 -18.270 1.00 97.38 72 LEU A C 1
ATOM 590 O O . LEU A 1 72 ? 11.286 0.184 -18.600 1.00 97.38 72 LEU A O 1
ATOM 594 N N . VAL A 1 73 ? 11.024 -1.372 -16.994 1.00 97.12 73 VAL A N 1
ATOM 595 C CA . VAL A 1 73 ? 10.833 -0.415 -15.895 1.00 97.12 73 VAL A CA 1
ATOM 596 C C . VA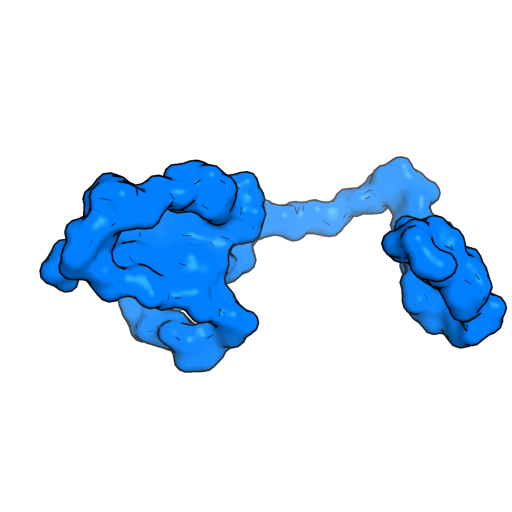L A 1 73 ? 12.117 0.349 -15.562 1.00 97.12 73 VAL A C 1
ATOM 598 O O . VAL A 1 73 ? 12.058 1.564 -15.370 1.00 97.12 73 VAL A O 1
ATOM 601 N N . PHE A 1 74 ? 13.269 -0.325 -15.506 1.00 97.19 74 PHE A N 1
ATOM 602 C CA . PHE A 1 74 ? 14.500 0.257 -14.956 1.00 97.19 74 PHE A CA 1
ATOM 603 C C . PHE A 1 74 ? 15.556 0.633 -16.001 1.00 97.19 74 PHE A C 1
ATOM 605 O O . PHE A 1 74 ? 16.466 1.402 -15.684 1.00 97.19 74 PHE A O 1
ATOM 612 N N . ASN A 1 75 ? 15.459 0.150 -17.243 1.00 97.31 75 ASN A N 1
ATOM 613 C CA . ASN A 1 75 ? 16.433 0.482 -18.278 1.00 97.31 75 ASN A CA 1
ATOM 614 C C . ASN A 1 75 ? 16.257 1.932 -18.759 1.00 97.31 75 ASN A C 1
ATOM 616 O O . ASN A 1 75 ? 15.222 2.317 -19.314 1.00 97.31 75 ASN A O 1
ATOM 620 N N . GLY A 1 76 ? 17.293 2.753 -18.570 1.00 96.19 76 GLY A N 1
ATOM 621 C CA . GLY A 1 76 ? 17.286 4.169 -18.938 1.00 96.19 76 GLY A CA 1
ATOM 622 C C . GLY A 1 76 ? 17.038 4.428 -20.427 1.00 96.19 76 GLY A C 1
ATOM 623 O O . GLY A 1 76 ? 16.502 5.480 -20.768 1.00 96.19 76 GLY A O 1
ATOM 624 N N . THR A 1 77 ? 17.351 3.471 -21.305 1.00 97.88 77 THR A N 1
ATOM 625 C CA . THR A 1 77 ? 17.165 3.616 -22.758 1.00 97.88 77 THR A CA 1
ATOM 626 C C . THR A 1 77 ? 15.726 3.372 -23.216 1.00 97.88 77 THR A C 1
ATOM 628 O O . THR A 1 77 ? 15.365 3.766 -24.319 1.00 97.88 77 THR A O 1
ATOM 631 N N . ARG A 1 78 ? 14.875 2.779 -22.368 1.00 97.38 78 ARG A N 1
ATOM 632 C CA . ARG A 1 78 ? 13.500 2.368 -22.707 1.00 97.38 78 ARG A CA 1
ATOM 633 C C . ARG A 1 78 ? 12.429 3.399 -22.345 1.00 97.38 78 ARG A C 1
ATOM 635 O O . ARG A 1 78 ? 11.305 3.058 -21.982 1.00 97.38 78 ARG A O 1
ATOM 642 N N . ALA A 1 79 ? 12.778 4.683 -22.393 1.00 96.62 79 ALA A N 1
ATOM 643 C CA . ALA A 1 79 ? 11.875 5.757 -21.980 1.00 96.62 79 ALA A CA 1
ATOM 644 C C . ALA A 1 79 ? 10.589 5.818 -22.824 1.00 96.62 79 ALA A C 1
ATOM 646 O O . ALA A 1 79 ? 9.510 5.974 -22.255 1.00 96.62 79 ALA A O 1
ATOM 647 N N . ASP A 1 80 ? 10.687 5.665 -24.147 1.00 97.19 80 ASP A N 1
ATOM 648 C CA . ASP A 1 80 ? 9.518 5.711 -25.037 1.00 97.19 80 ASP A CA 1
ATOM 649 C C . ASP A 1 80 ? 8.632 4.462 -24.913 1.00 97.19 80 ASP A C 1
ATOM 651 O O . ASP A 1 80 ? 7.403 4.563 -24.930 1.00 97.19 80 ASP A O 1
ATOM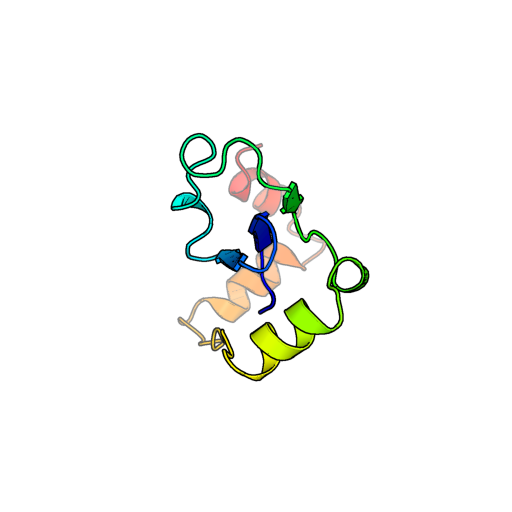 655 N N . ASP A 1 81 ? 9.233 3.301 -24.655 1.00 97.38 81 ASP A N 1
ATOM 656 C CA . ASP A 1 81 ? 8.482 2.074 -24.377 1.00 97.38 81 ASP A CA 1
ATOM 657 C C . ASP A 1 81 ? 7.650 2.209 -23.096 1.00 97.38 81 ASP A C 1
ATOM 659 O O . ASP A 1 81 ? 6.494 1.788 -23.053 1.00 97.38 81 ASP A O 1
ATOM 663 N N . ARG A 1 82 ? 8.193 2.865 -22.058 1.00 97.31 82 ARG A N 1
ATOM 664 C CA . ARG A 1 82 ? 7.438 3.156 -20.829 1.00 97.31 82 ARG A CA 1
ATOM 665 C C . ARG A 1 82 ? 6.285 4.132 -21.049 1.00 97.31 82 ARG A C 1
ATOM 667 O O . ARG A 1 82 ? 5.260 3.979 -20.393 1.00 97.31 82 ARG A O 1
ATOM 674 N N . LYS A 1 83 ? 6.424 5.115 -21.944 1.00 96.88 83 LYS A N 1
ATOM 675 C CA . LYS A 1 83 ? 5.316 6.026 -22.295 1.00 96.88 83 LYS A CA 1
ATOM 676 C C . LYS A 1 83 ? 4.172 5.254 -22.943 1.00 96.88 83 LYS A C 1
ATOM 678 O O . LYS A 1 83 ? 3.046 5.306 -22.458 1.00 96.88 83 LYS A O 1
ATOM 683 N N . THR A 1 84 ? 4.512 4.426 -23.932 1.00 96.62 84 THR A N 1
ATOM 684 C CA . THR A 1 84 ? 3.559 3.532 -24.603 1.00 96.62 84 THR A CA 1
ATOM 685 C C . THR A 1 84 ? 2.858 2.617 -23.599 1.00 96.62 84 THR A C 1
ATOM 687 O O . THR A 1 84 ? 1.637 2.497 -23.620 1.00 96.62 84 THR A O 1
ATOM 690 N N . TRP A 1 85 ? 3.612 2.021 -22.671 1.00 95.44 85 TRP A N 1
ATOM 691 C CA . TRP A 1 85 ? 3.070 1.157 -21.620 1.00 95.44 85 TRP A CA 1
ATOM 692 C C . TRP A 1 85 ? 2.108 1.882 -20.662 1.00 95.44 85 TRP A C 1
ATOM 694 O O . TRP A 1 85 ? 1.097 1.310 -20.260 1.00 95.44 85 TRP A O 1
ATOM 704 N N . LEU A 1 86 ? 2.391 3.143 -20.320 1.00 95.50 86 LEU A N 1
ATOM 705 C CA . LEU A 1 86 ? 1.527 3.984 -19.482 1.00 95.50 86 LEU A CA 1
ATOM 706 C C . LEU A 1 86 ? 0.346 4.605 -20.250 1.00 95.50 86 LEU A C 1
ATOM 708 O O . LEU A 1 86 ? -0.540 5.183 -19.619 1.00 95.50 86 LEU A O 1
ATOM 712 N N . GLY A 1 87 ? 0.321 4.486 -21.581 1.00 94.44 87 GLY A N 1
ATOM 713 C CA . GLY A 1 87 ? -0.712 5.061 -22.443 1.00 94.44 87 GLY A CA 1
ATOM 714 C C . GLY A 1 87 ? -0.624 6.583 -22.593 1.00 94.44 87 GLY A C 1
ATOM 715 O O . GLY A 1 87 ? -1.664 7.229 -22.728 1.00 94.44 87 GLY A O 1
ATOM 716 N N . ILE A 1 88 ? 0.589 7.148 -22.532 1.00 87.44 88 ILE A N 1
ATOM 717 C CA . ILE A 1 88 ? 0.863 8.594 -22.654 1.00 87.44 88 ILE A CA 1
ATOM 718 C C . ILE A 1 88 ? 1.801 8.927 -23.811 1.00 87.44 88 ILE A C 1
ATOM 720 O O . ILE A 1 88 ? 2.601 8.050 -24.204 1.00 87.44 88 ILE A O 1
#

Radius of gyration: 18.24 Å; Cα contacts (8 Å, |Δi|>4): 74; chains: 1; bounding box: 39×25×46 Å

Secondary structure (DSSP, 8-state):
---SEEEEETTEEEEE-TTTGGG--TTTTTTSEEEE--SGGG--HHHHHHHHHS---------S-HHHHHHHHH-TT-HHHHHHHHT-

Solvent-accessible surface area (backbone atoms only — not comparable to full-atom values): 5534 Å² total; per-residue (Å²): 93,65,58,38,38,36,41,35,52,94,90,48,74,50,76,26,33,84,93,50,46,85,73,64,54,70,75,86,45,61,92,36,54,75,42,72,43,86,49,82,87,69,56,51,74,65,53,49,50,50,36,71,75,57,70,46,79,80,86,92,74,84,84,83,49,55,69,61,53,50,45,49,74,68,40,82,88,35,57,67,60,46,30,58,73,72,73,98

Nearest PDB structures (foldseek):
  8yo4-assembly1_C  TM=7.437E-01  e=2.133E-03  Escherichia phage T4
  8yon-assembly1_C  TM=7.241E-01  e=2.761E-03  Enterobacteria phage T6
  8yo7-assembly1_D  TM=6.676E-01  e=2.761E-03  Enterobacteria phage T6
  8w50-assembly1_B  TM=7.714E-01  e=1.792E-02  Homo sapiens
  8yo5-assembly1_D  TM=7.962E-01  e=4.145E-02  Enterobacteria phage T6

pLDDT: mean 94.81, std 2.34, range [87.44, 98.0]

Foldseek 3Di:
DFFQKWWADPPDIDGHHPVCPVVDDCVVRPPTDMDGCPDPVVDDPVSVVVCVVPPDDDDDDDPPCVVVVCCCVPPPVNPVVVCVVVVD